Protein AF-A0A431PQR9-F1 (afdb_monomer_lite)

Structure (mmCIF, N/CA/C/O backbone):
data_AF-A0A431PQR9-F1
#
_entry.id   AF-A0A431PQR9-F1
#
loop_
_atom_site.group_PDB
_atom_site.id
_atom_site.type_symbol
_atom_site.label_atom_id
_atom_site.label_alt_id
_atom_site.label_comp_id
_atom_site.label_asym_id
_atom_site.label_entity_id
_atom_site.label_seq_id
_atom_site.pdbx_PDB_ins_code
_atom_site.Cartn_x
_atom_site.Cartn_y
_atom_site.Cartn_z
_atom_site.occupancy
_atom_site.B_iso_or_equiv
_atom_site.auth_seq_id
_atom_site.auth_comp_id
_atom_site.auth_asym_id
_atom_site.auth_atom_id
_atom_site.pdbx_PDB_model_num
ATOM 1 N N . MET A 1 1 ? 17.224 -11.923 0.685 1.00 78.19 1 MET A N 1
ATOM 2 C CA . MET A 1 1 ? 15.809 -12.115 1.080 1.00 78.19 1 MET A CA 1
ATOM 3 C C . MET A 1 1 ? 15.111 -10.813 1.488 1.00 78.19 1 MET A C 1
ATOM 5 O O . MET A 1 1 ? 14.145 -10.466 0.835 1.00 78.19 1 MET A O 1
ATOM 9 N N . LEU A 1 2 ? 15.598 -10.041 2.477 1.00 83.44 2 LEU A N 1
ATOM 10 C CA . LEU A 1 2 ? 14.930 -8.795 2.924 1.00 83.44 2 LEU A CA 1
ATOM 11 C C . LEU A 1 2 ? 14.709 -7.753 1.807 1.00 83.44 2 LEU A C 1
ATOM 13 O O . LEU A 1 2 ? 13.657 -7.136 1.757 1.00 83.44 2 LEU A O 1
ATOM 17 N N . HIS A 1 3 ? 15.666 -7.594 0.889 1.00 86.06 3 HIS A N 1
ATOM 18 C CA . HIS A 1 3 ? 15.513 -6.704 -0.270 1.00 86.06 3 HIS A CA 1
ATOM 19 C C . HIS A 1 3 ? 14.379 -7.126 -1.215 1.00 86.06 3 HIS A C 1
ATOM 21 O O . HIS A 1 3 ? 13.658 -6.266 -1.702 1.00 86.06 3 HIS A O 1
ATOM 27 N N . ALA A 1 4 ? 14.196 -8.432 -1.431 1.00 89.81 4 ALA A N 1
ATOM 28 C CA . ALA A 1 4 ? 13.108 -8.952 -2.257 1.00 89.81 4 ALA A CA 1
ATOM 29 C C . ALA A 1 4 ? 11.743 -8.727 -1.587 1.00 89.81 4 ALA A C 1
ATOM 31 O O . ALA A 1 4 ? 10.800 -8.337 -2.257 1.00 89.81 4 ALA A O 1
ATOM 32 N N . LEU A 1 5 ? 11.665 -8.882 -0.258 1.00 90.06 5 LEU A N 1
ATOM 33 C CA . LEU A 1 5 ? 10.450 -8.582 0.511 1.00 90.06 5 LEU A CA 1
ATOM 34 C C . LEU A 1 5 ? 10.083 -7.092 0.464 1.00 90.06 5 LEU A C 1
ATOM 36 O O . LEU A 1 5 ? 8.912 -6.751 0.378 1.00 90.06 5 LEU A O 1
ATOM 40 N N . ILE A 1 6 ? 11.079 -6.201 0.503 1.00 91.00 6 ILE A N 1
ATOM 41 C CA . ILE A 1 6 ? 10.856 -4.755 0.362 1.00 91.00 6 ILE A CA 1
ATOM 42 C C . ILE A 1 6 ? 10.348 -4.428 -1.047 1.00 91.00 6 ILE A C 1
ATOM 44 O O . ILE A 1 6 ? 9.380 -3.688 -1.173 1.00 91.00 6 ILE A O 1
ATOM 48 N N . ALA A 1 7 ? 10.962 -4.994 -2.090 1.00 92.69 7 ALA A N 1
ATOM 49 C CA . ALA A 1 7 ? 10.537 -4.769 -3.472 1.00 92.69 7 ALA A CA 1
ATOM 50 C C . ALA A 1 7 ? 9.108 -5.280 -3.734 1.00 92.69 7 ALA A C 1
ATOM 52 O O . ALA A 1 7 ? 8.312 -4.584 -4.360 1.00 92.69 7 ALA A O 1
ATOM 53 N N . ASP A 1 8 ? 8.757 -6.454 -3.204 1.00 93.50 8 ASP A N 1
ATOM 54 C CA . ASP A 1 8 ? 7.396 -6.996 -3.282 1.00 93.50 8 ASP A CA 1
ATOM 55 C C . ASP A 1 8 ? 6.378 -6.106 -2.548 1.00 93.50 8 ASP A C 1
ATOM 57 O O . ASP A 1 8 ? 5.346 -5.728 -3.106 1.00 93.50 8 ASP A O 1
ATOM 61 N N . ALA A 1 9 ? 6.697 -5.679 -1.321 1.00 92.69 9 ALA A N 1
ATOM 62 C CA . ALA A 1 9 ? 5.842 -4.773 -0.555 1.00 92.69 9 ALA A CA 1
ATOM 63 C C . ALA A 1 9 ? 5.673 -3.402 -1.240 1.00 92.69 9 ALA A C 1
ATOM 65 O O . ALA A 1 9 ? 4.589 -2.819 -1.184 1.00 92.69 9 ALA A O 1
ATOM 66 N N . GLN A 1 10 ? 6.708 -2.899 -1.921 1.00 94.06 10 GLN A N 1
ATOM 67 C CA . GLN A 1 10 ? 6.631 -1.684 -2.739 1.00 94.06 10 GLN A CA 1
ATOM 68 C C . GLN A 1 10 ? 5.687 -1.866 -3.930 1.00 94.06 10 GLN A C 1
ATOM 70 O O . GLN A 1 10 ? 4.780 -1.055 -4.105 1.00 94.06 10 GLN A O 1
ATOM 75 N N . ALA A 1 11 ? 5.823 -2.959 -4.686 1.00 96.44 11 ALA A N 1
ATOM 76 C CA . ALA A 1 11 ? 4.937 -3.254 -5.811 1.00 96.44 11 ALA A CA 1
ATOM 77 C C . ALA A 1 11 ? 3.467 -3.371 -5.369 1.00 96.44 11 ALA A C 1
ATOM 79 O O . ALA A 1 11 ? 2.573 -2.800 -5.997 1.00 96.44 11 ALA A O 1
ATOM 80 N N . ARG A 1 12 ? 3.212 -4.041 -4.237 1.00 95.50 12 ARG A N 1
ATOM 81 C CA . ARG A 1 12 ? 1.873 -4.146 -3.634 1.00 95.50 12 ARG A CA 1
ATOM 82 C C . ARG A 1 12 ? 1.317 -2.785 -3.208 1.00 95.50 12 ARG A C 1
ATOM 84 O O . ARG A 1 12 ? 0.118 -2.546 -3.351 1.00 95.50 12 ARG A O 1
ATOM 91 N N . LEU A 1 13 ? 2.162 -1.894 -2.684 1.00 95.81 13 LEU A N 1
ATOM 92 C CA . LEU A 1 13 ? 1.751 -0.546 -2.287 1.00 95.81 13 LEU A CA 1
ATOM 93 C C . LEU A 1 13 ? 1.395 0.311 -3.503 1.00 95.81 13 LEU A C 1
ATOM 95 O O . LEU A 1 13 ? 0.397 1.033 -3.474 1.00 95.81 13 LEU A O 1
ATOM 99 N N . ASP A 1 14 ? 2.195 0.232 -4.561 1.00 97.00 14 ASP A N 1
ATOM 100 C CA . ASP A 1 14 ? 1.959 0.976 -5.795 1.00 97.00 14 ASP A CA 1
ATOM 101 C C . ASP A 1 14 ? 0.670 0.523 -6.478 1.00 97.00 14 ASP A C 1
ATOM 103 O O . ASP A 1 14 ? -0.120 1.358 -6.925 1.00 97.00 14 ASP A O 1
ATOM 107 N N . GLU A 1 15 ? 0.398 -0.781 -6.474 1.00 96.62 15 GLU A N 1
ATOM 108 C CA . GLU A 1 15 ? -0.862 -1.316 -6.978 1.00 96.62 15 GLU A CA 1
ATOM 109 C C . GLU A 1 15 ? -2.059 -0.868 -6.128 1.00 96.62 15 GLU A C 1
ATOM 111 O O . GLU A 1 15 ? -3.042 -0.356 -6.665 1.00 96.62 15 GLU A O 1
ATOM 116 N N . ALA A 1 16 ? -1.959 -0.938 -4.796 1.00 95.25 16 ALA A N 1
ATOM 117 C CA . ALA A 1 16 ? -3.018 -0.453 -3.910 1.00 95.25 16 ALA A CA 1
ATOM 118 C C . ALA A 1 16 ? -3.304 1.048 -4.111 1.00 95.25 16 ALA A C 1
ATOM 120 O O . ALA A 1 16 ? -4.458 1.475 -4.096 1.00 95.25 16 ALA A O 1
ATOM 121 N N . ARG A 1 17 ? -2.266 1.861 -4.347 1.00 95.69 17 ARG A N 1
ATOM 122 C CA . ARG A 1 17 ? -2.406 3.294 -4.659 1.00 95.69 17 ARG A CA 1
ATOM 123 C C . ARG A 1 17 ? -3.060 3.533 -6.013 1.00 95.69 17 ARG A C 1
ATOM 125 O O . ARG A 1 17 ? -3.850 4.468 -6.139 1.00 95.69 17 ARG A O 1
ATOM 132 N N . ARG A 1 18 ? -2.734 2.717 -7.018 1.00 96.38 18 ARG A N 1
ATOM 133 C CA . ARG A 1 18 ? -3.345 2.792 -8.349 1.00 96.38 18 ARG A CA 1
ATOM 134 C C . ARG A 1 18 ? -4.840 2.497 -8.265 1.00 96.38 18 ARG A C 1
ATOM 136 O O . ARG A 1 18 ? -5.629 3.311 -8.732 1.00 96.38 18 ARG A O 1
ATOM 143 N N . GLN A 1 19 ? -5.212 1.402 -7.603 1.00 95.06 19 GLN A N 1
ATOM 144 C CA . GLN A 1 19 ? -6.608 1.014 -7.374 1.00 95.06 19 GLN A CA 1
ATOM 145 C C . GLN A 1 19 ? -7.371 2.102 -6.620 1.00 95.06 19 GLN A C 1
ATOM 147 O O . GLN A 1 19 ? -8.430 2.529 -7.068 1.00 95.06 19 GLN A O 1
ATOM 152 N N . LEU A 1 20 ? -6.788 2.630 -5.540 1.00 95.38 20 LEU A N 1
ATOM 153 C CA . LEU A 1 20 ? -7.386 3.724 -4.782 1.00 95.38 20 LEU A CA 1
ATOM 154 C C . LEU A 1 20 ? -7.611 4.973 -5.644 1.00 95.38 20 LEU A C 1
ATOM 156 O O . LEU A 1 20 ? -8.652 5.609 -5.534 1.00 95.38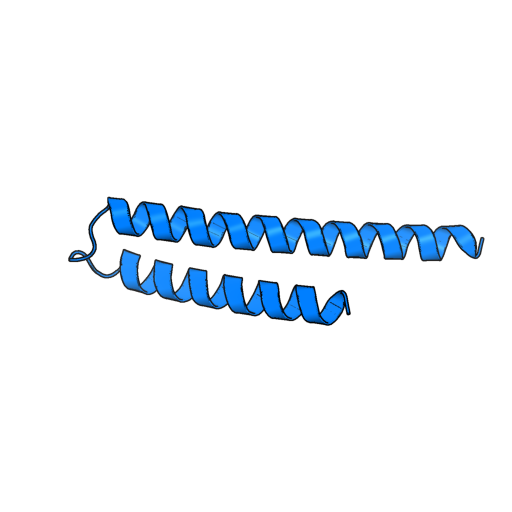 20 LEU A O 1
ATOM 160 N N . ARG A 1 21 ? -6.641 5.347 -6.488 1.00 95.75 21 ARG A N 1
ATOM 161 C CA . ARG A 1 21 ? -6.765 6.522 -7.361 1.00 95.75 21 ARG A CA 1
ATOM 162 C C . ARG A 1 21 ? -7.888 6.341 -8.380 1.00 95.75 21 ARG A C 1
ATOM 164 O O . ARG A 1 21 ? -8.648 7.279 -8.582 1.00 95.75 21 ARG A O 1
ATOM 171 N N . LEU A 1 22 ? -7.977 5.166 -9.000 1.00 95.94 22 LEU A N 1
ATOM 172 C CA . LEU A 1 22 ? -9.043 4.853 -9.953 1.00 95.94 22 LEU A CA 1
ATOM 173 C C . LEU A 1 22 ? -10.413 4.881 -9.270 1.00 95.94 22 LEU A C 1
ATOM 175 O O . LEU A 1 22 ? -11.321 5.537 -9.767 1.00 95.94 22 LEU A O 1
ATOM 179 N N . ALA A 1 23 ? -10.530 4.246 -8.103 1.00 94.44 23 ALA A N 1
ATOM 180 C CA . ALA A 1 23 ? -11.762 4.230 -7.327 1.00 94.44 23 ALA A CA 1
ATOM 181 C C . ALA A 1 23 ? -12.172 5.639 -6.873 1.00 94.44 23 ALA A C 1
ATOM 183 O O . ALA A 1 23 ? -13.320 6.020 -7.025 1.00 94.44 23 ALA A O 1
ATOM 184 N N . ALA A 1 24 ? -11.234 6.458 -6.385 1.00 93.56 24 ALA A N 1
ATOM 185 C CA . ALA A 1 24 ? -11.528 7.813 -5.906 1.00 93.56 24 ALA A CA 1
ATOM 186 C C . ALA A 1 24 ? -11.968 8.784 -7.016 1.00 93.56 24 ALA A C 1
ATOM 188 O O . ALA A 1 24 ? -12.497 9.851 -6.718 1.00 93.56 24 ALA A O 1
ATOM 189 N N . MET A 1 25 ? -11.704 8.445 -8.280 1.00 95.81 25 MET A N 1
ATOM 190 C CA . MET A 1 25 ? -12.170 9.193 -9.450 1.00 95.81 25 MET A CA 1
ATOM 191 C C . MET A 1 25 ? -13.488 8.642 -10.012 1.00 95.81 25 MET A C 1
ATOM 193 O O . MET A 1 25 ? -14.085 9.287 -10.871 1.00 95.81 25 MET A O 1
ATOM 197 N N . ASN A 1 26 ? -13.932 7.469 -9.551 1.00 94.69 26 ASN A N 1
ATOM 198 C CA . ASN A 1 26 ? -15.171 6.837 -9.975 1.00 94.69 26 ASN A CA 1
ATOM 199 C C . ASN A 1 26 ? -16.259 7.039 -8.911 1.00 94.69 26 ASN A C 1
ATOM 201 O O . ASN A 1 26 ? -16.247 6.385 -7.873 1.00 94.69 26 ASN A O 1
ATOM 205 N N . PHE A 1 27 ? -17.218 7.918 -9.192 1.00 91.62 27 PHE A N 1
ATOM 206 C CA . PHE A 1 27 ? -18.326 8.218 -8.279 1.00 91.62 27 PHE A CA 1
ATOM 207 C C . PHE A 1 27 ? -19.342 7.073 -8.141 1.00 91.62 27 PHE A C 1
ATOM 209 O O . PHE A 1 27 ? -20.177 7.125 -7.243 1.00 91.62 27 PHE A O 1
ATOM 216 N N . ASP A 1 28 ? -19.260 6.042 -8.989 1.00 96.50 28 ASP A N 1
ATOM 217 C CA . ASP A 1 28 ? -20.077 4.831 -8.863 1.00 96.50 28 ASP A CA 1
ATOM 218 C C . ASP A 1 28 ? -19.535 3.866 -7.794 1.00 96.50 28 ASP A C 1
ATOM 220 O O . ASP A 1 28 ? -20.206 2.897 -7.438 1.00 96.50 28 ASP A O 1
ATOM 224 N N . VAL A 1 29 ? -18.317 4.099 -7.287 1.00 94.88 29 VAL A N 1
ATOM 225 C CA . VAL A 1 29 ? -17.734 3.297 -6.206 1.00 94.88 29 VAL A CA 1
ATOM 226 C C . VAL A 1 29 ? -18.297 3.777 -4.866 1.00 94.88 29 VAL A C 1
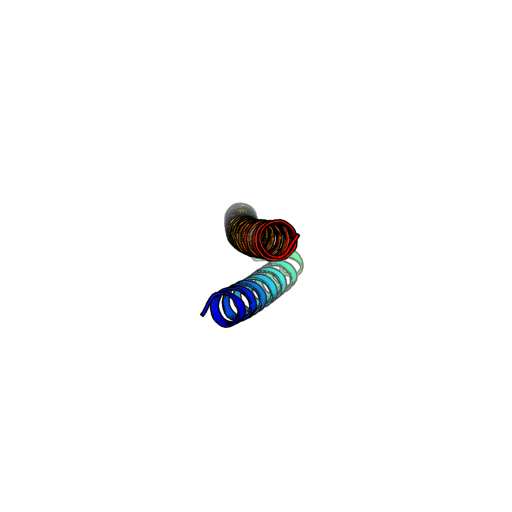ATOM 228 O O . VAL A 1 29 ? -18.133 4.954 -4.537 1.00 94.88 29 VAL A O 1
ATOM 231 N N . PRO A 1 30 ? -18.912 2.891 -4.061 1.00 96.44 30 PRO A N 1
ATOM 232 C CA . PRO A 1 30 ? -19.409 3.250 -2.739 1.00 96.44 30 PRO A CA 1
ATOM 233 C C . PRO A 1 30 ? -18.302 3.753 -1.807 1.00 96.44 30 PRO A C 1
ATOM 235 O O . PRO A 1 30 ? -17.157 3.288 -1.845 1.00 96.44 30 PRO A O 1
ATOM 238 N N . ASP A 1 31 ? -18.667 4.653 -0.898 1.00 94.38 31 ASP A N 1
ATOM 239 C CA . ASP A 1 31 ? -17.739 5.206 0.089 1.00 94.38 31 ASP A CA 1
ATOM 240 C C . ASP A 1 31 ? -17.135 4.116 0.989 1.00 94.3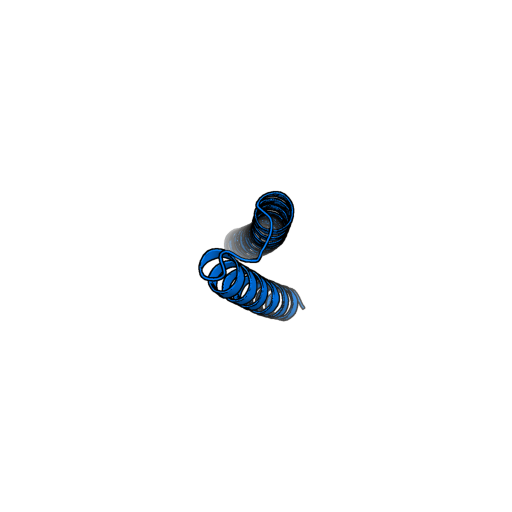8 31 ASP A C 1
ATOM 242 O O . ASP A 1 31 ? -15.953 4.190 1.341 1.00 94.38 31 ASP A O 1
ATOM 246 N N . GLU A 1 32 ? -17.896 3.072 1.328 1.00 96.50 32 GLU A N 1
ATOM 247 C CA . GLU A 1 32 ? -17.394 1.925 2.087 1.00 96.50 32 GLU A CA 1
ATOM 248 C C . GLU A 1 32 ? -16.244 1.220 1.357 1.00 96.50 32 GLU A C 1
ATOM 250 O O . GLU A 1 32 ? -15.198 0.957 1.955 1.00 96.50 32 GLU A O 1
ATOM 255 N N . GLU A 1 33 ? -16.385 0.985 0.052 1.00 94.69 33 GLU A N 1
ATOM 256 C CA . GLU A 1 33 ? -15.351 0.344 -0.764 1.00 94.69 33 GLU A CA 1
ATOM 257 C C . GLU A 1 33 ? -14.099 1.235 -0.866 1.00 94.69 33 GLU A C 1
ATOM 259 O O . GLU A 1 33 ? -12.963 0.763 -0.741 1.00 94.69 33 GLU A O 1
ATOM 264 N N . LEU A 1 34 ? -14.279 2.557 -0.977 1.00 95.88 34 LEU A N 1
ATOM 265 C CA . LEU A 1 34 ? -13.169 3.510 -0.899 1.00 95.88 34 LEU A CA 1
ATOM 266 C C . LEU A 1 34 ? -12.438 3.443 0.446 1.00 95.88 34 LEU A C 1
ATOM 268 O O . LEU A 1 34 ? -11.203 3.506 0.484 1.00 95.88 34 LEU A O 1
ATOM 272 N N . LEU A 1 35 ? -13.167 3.327 1.556 1.00 96.38 35 LEU A N 1
ATOM 273 C CA . LEU A 1 35 ? -12.580 3.207 2.889 1.00 96.38 35 LEU A CA 1
ATOM 274 C C . LEU A 1 35 ? -11.803 1.897 3.053 1.00 96.38 35 LEU A C 1
ATOM 276 O O . LEU A 1 35 ? -10.695 1.916 3.603 1.00 96.38 35 LEU A O 1
ATOM 280 N N . GLU A 1 36 ? -12.312 0.788 2.523 1.00 96.19 36 GLU A N 1
ATOM 281 C CA . GLU A 1 36 ? -11.611 -0.498 2.517 1.00 96.19 36 GLU A CA 1
ATOM 282 C C . GLU A 1 36 ? -10.306 -0.435 1.716 1.00 96.19 36 GLU A C 1
ATOM 284 O O . GLU A 1 36 ? -9.247 -0.854 2.202 1.00 96.19 36 GLU A O 1
ATOM 289 N N . LEU A 1 37 ? -10.331 0.169 0.524 1.00 95.44 37 LEU A N 1
ATOM 290 C CA . LEU A 1 37 ? -9.131 0.372 -0.290 1.00 95.44 37 LEU A CA 1
ATOM 291 C C . LEU A 1 37 ? -8.098 1.256 0.426 1.00 95.44 37 LEU A C 1
ATOM 293 O O . LEU A 1 37 ? -6.895 0.969 0.380 1.00 95.44 37 LEU A O 1
ATOM 297 N N . ARG A 1 38 ? -8.539 2.293 1.155 1.00 95.44 38 ARG A N 1
ATOM 298 C CA . ARG A 1 38 ? -7.652 3.127 1.991 1.00 95.44 38 ARG A CA 1
ATOM 299 C C . ARG A 1 38 ? -7.028 2.322 3.124 1.00 95.44 38 ARG A C 1
ATOM 301 O O . ARG A 1 38 ? -5.821 2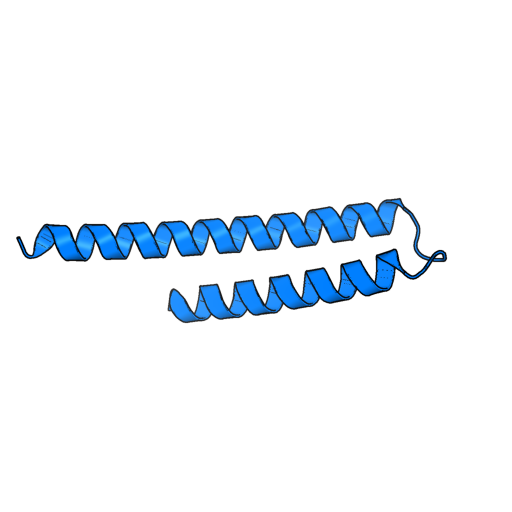.435 3.355 1.00 95.44 38 ARG A O 1
ATOM 308 N N . ALA A 1 39 ? -7.820 1.508 3.818 1.00 96.44 39 ALA A N 1
ATOM 309 C CA . ALA A 1 39 ? -7.332 0.647 4.890 1.00 96.44 39 ALA A CA 1
ATOM 310 C C . ALA A 1 39 ? -6.296 -0.358 4.362 1.00 96.44 39 ALA A C 1
ATOM 312 O O . ALA A 1 39 ? -5.214 -0.500 4.940 1.00 96.44 39 ALA A O 1
ATOM 313 N N . LYS A 1 40 ? -6.568 -0.976 3.208 1.00 94.38 40 LYS A N 1
ATOM 314 C CA . LYS A 1 40 ? -5.650 -1.896 2.527 1.00 94.38 40 LYS A CA 1
ATOM 315 C C . LYS A 1 40 ? -4.328 -1.216 2.170 1.00 94.38 40 LYS A C 1
ATOM 317 O O . LYS A 1 40 ? -3.268 -1.725 2.534 1.00 94.38 40 LYS A O 1
ATOM 322 N N . ALA A 1 41 ? -4.369 -0.045 1.532 1.00 94.88 41 ALA A N 1
ATOM 323 C CA . ALA A 1 41 ? -3.163 0.712 1.190 1.00 94.88 41 ALA A CA 1
ATOM 324 C C . ALA A 1 41 ? -2.346 1.097 2.438 1.00 94.88 41 ALA A C 1
ATOM 326 O O . ALA A 1 41 ? -1.117 0.988 2.443 1.00 94.88 41 ALA A O 1
ATOM 327 N N . ARG A 1 42 ? -3.020 1.491 3.527 1.00 96.12 42 ARG A N 1
ATOM 328 C CA . ARG A 1 42 ? -2.370 1.823 4.803 1.00 96.12 42 ARG A CA 1
ATOM 329 C C . ARG A 1 42 ? -1.688 0.616 5.445 1.00 96.12 42 ARG A C 1
ATOM 331 O O . ARG A 1 42 ? -0.581 0.757 5.962 1.00 96.12 42 ARG A O 1
ATOM 338 N N . ASN A 1 43 ? -2.302 -0.561 5.386 1.00 95.69 43 ASN A N 1
ATOM 339 C CA . ASN A 1 43 ? -1.710 -1.787 5.921 1.00 95.69 43 ASN A CA 1
ATOM 340 C C . ASN A 1 43 ? -0.425 -2.168 5.178 1.00 95.69 43 ASN A C 1
ATOM 342 O O . ASN A 1 43 ? 0.592 -2.426 5.821 1.00 95.69 43 ASN A O 1
ATOM 346 N N . VAL A 1 44 ? -0.432 -2.110 3.842 1.00 93.44 44 VAL A N 1
ATOM 347 C CA . VAL A 1 44 ? 0.768 -2.397 3.036 1.00 93.44 44 VAL A CA 1
ATOM 348 C C . VAL A 1 44 ? 1.869 -1.362 3.292 1.00 93.44 44 VAL A C 1
ATOM 350 O O . VAL A 1 44 ? 3.040 -1.715 3.411 1.00 93.44 44 VAL A O 1
ATOM 353 N N . TYR A 1 45 ? 1.511 -0.086 3.459 1.00 94.69 45 T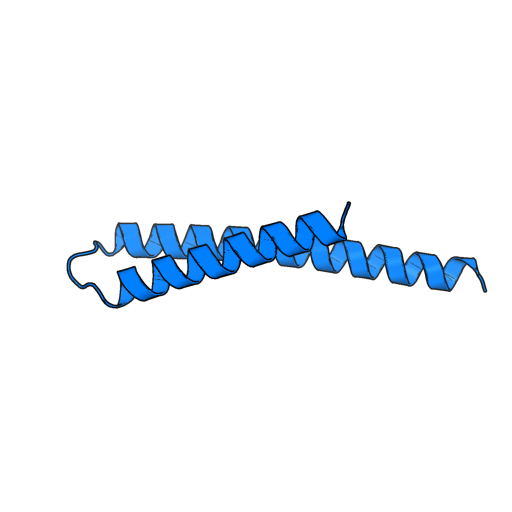YR A N 1
ATOM 354 C CA . TYR A 1 45 ? 2.476 0.948 3.839 1.00 94.69 45 TYR A CA 1
ATOM 355 C C . TYR A 1 45 ? 3.131 0.662 5.200 1.00 94.69 45 TYR A C 1
ATOM 357 O O . TYR A 1 45 ? 4.348 0.781 5.340 1.00 94.69 45 TYR A O 1
ATOM 365 N N . ASN A 1 46 ? 2.344 0.254 6.199 1.00 96.12 46 ASN A N 1
ATOM 366 C CA . ASN A 1 46 ? 2.866 -0.099 7.519 1.00 96.12 46 ASN A CA 1
ATOM 367 C C . ASN A 1 46 ? 3.805 -1.316 7.456 1.00 96.12 46 ASN A C 1
ATOM 369 O O . ASN A 1 46 ? 4.839 -1.326 8.127 1.00 96.12 46 ASN A O 1
ATOM 373 N N . GLU A 1 47 ? 3.468 -2.318 6.639 1.00 93.44 47 GLU A N 1
ATOM 374 C CA . GLU A 1 47 ? 4.304 -3.497 6.380 1.00 93.44 47 GLU A CA 1
ATOM 375 C C . GLU A 1 47 ? 5.656 -3.088 5.775 1.00 93.44 47 GLU A C 1
ATOM 377 O O . GLU A 1 47 ? 6.711 -3.450 6.305 1.00 93.44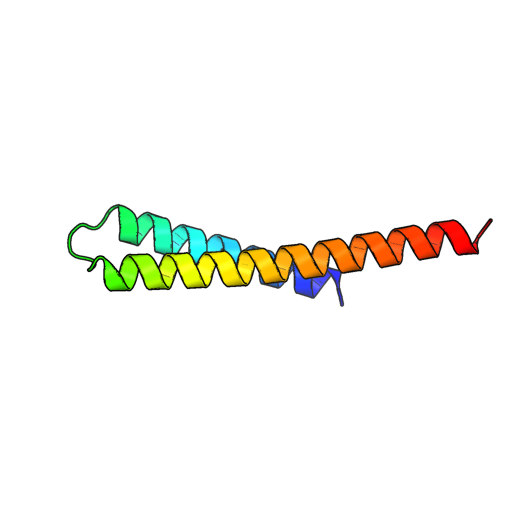 47 GLU A O 1
ATOM 382 N N . LEU A 1 48 ? 5.639 -2.248 4.735 1.00 93.12 48 LEU A N 1
ATOM 383 C CA . LEU A 1 48 ? 6.849 -1.715 4.109 1.00 93.12 48 LEU A CA 1
ATOM 384 C C . LEU A 1 48 ? 7.705 -0.921 5.109 1.00 93.12 48 LEU A C 1
ATOM 386 O O . LEU A 1 48 ? 8.904 -1.170 5.238 1.00 93.12 48 LEU A O 1
ATOM 390 N N . ALA A 1 49 ? 7.087 -0.033 5.891 1.00 92.25 49 ALA A N 1
ATOM 391 C CA . ALA A 1 49 ? 7.784 0.753 6.907 1.00 92.25 49 ALA A CA 1
ATOM 392 C C . ALA A 1 49 ? 8.440 -0.132 7.985 1.00 92.25 49 ALA A C 1
ATOM 394 O O . ALA A 1 49 ? 9.531 0.174 8.476 1.00 92.25 49 ALA A O 1
ATOM 395 N N . ALA A 1 50 ? 7.807 -1.248 8.359 1.00 93.56 50 ALA A N 1
ATOM 396 C CA . ALA A 1 50 ? 8.385 -2.215 9.287 1.00 93.56 50 ALA A CA 1
ATOM 397 C C . ALA A 1 50 ? 9.600 -2.942 8.681 1.00 93.56 50 ALA A C 1
ATOM 399 O O . ALA A 1 50 ? 10.619 -3.113 9.364 1.00 93.56 50 ALA A O 1
ATOM 400 N N . LEU A 1 51 ? 9.526 -3.325 7.402 1.00 91.06 51 LEU A N 1
ATOM 401 C CA . LEU A 1 51 ? 10.639 -3.942 6.673 1.00 91.06 51 LEU A CA 1
ATOM 402 C C . LEU A 1 51 ? 11.831 -2.983 6.536 1.00 91.06 51 LEU A C 1
ATOM 404 O O . LEU A 1 51 ? 12.970 -3.385 6.798 1.00 91.06 51 LEU A O 1
ATOM 408 N N . ASP A 1 52 ? 11.579 -1.710 6.232 1.00 87.50 52 ASP A N 1
ATOM 409 C CA . ASP A 1 52 ? 12.617 -0.678 6.144 1.00 87.50 52 ASP A CA 1
ATOM 410 C C . ASP A 1 52 ? 13.288 -0.424 7.498 1.00 87.50 52 ASP A C 1
ATOM 412 O O . ASP A 1 52 ? 14.518 -0.411 7.598 1.00 87.50 52 ASP A O 1
ATOM 416 N N . ARG A 1 53 ? 12.512 -0.336 8.587 1.00 90.12 53 ARG A N 1
ATOM 417 C CA . ARG A 1 53 ? 13.068 -0.243 9.950 1.00 90.12 53 ARG A CA 1
ATOM 418 C C . ARG A 1 53 ? 13.942 -1.450 10.291 1.00 90.12 53 ARG A C 1
ATOM 420 O O . ARG A 1 53 ? 14.996 -1.293 10.909 1.00 90.12 53 ARG A O 1
ATOM 427 N N . LYS A 1 54 ? 13.536 -2.658 9.888 1.00 87.31 54 LYS A N 1
ATOM 428 C CA . LYS A 1 54 ? 14.320 -3.886 10.099 1.00 87.31 54 LYS A CA 1
ATOM 429 C C . LYS A 1 54 ? 15.635 -3.859 9.313 1.00 87.31 54 LYS A C 1
ATOM 431 O O . LYS A 1 54 ? 16.666 -4.266 9.853 1.00 87.31 54 LYS A O 1
ATOM 436 N N . LYS A 1 55 ? 15.620 -3.342 8.080 1.00 85.50 55 LYS A N 1
ATOM 437 C CA . LYS A 1 55 ? 16.824 -3.132 7.260 1.00 85.50 55 LYS A CA 1
ATOM 438 C C . LYS A 1 55 ? 17.790 -2.155 7.930 1.00 85.50 55 LYS A C 1
ATOM 440 O O . LYS A 1 55 ? 18.966 -2.483 8.069 1.00 85.50 55 LYS A O 1
ATOM 445 N N . LEU A 1 56 ? 17.290 -1.009 8.397 1.00 82.94 56 LEU A N 1
ATOM 446 C CA . LEU A 1 56 ? 18.093 0.018 9.071 1.00 82.94 56 LEU A CA 1
ATOM 447 C C . LEU A 1 56 ? 18.744 -0.506 10.352 1.00 82.94 56 LEU A C 1
ATOM 449 O O . LEU A 1 56 ? 19.949 -0.350 10.529 1.00 82.94 56 LEU A O 1
ATOM 453 N N . LYS A 1 57 ? 17.977 -1.197 11.208 1.00 81.88 57 LYS A N 1
ATOM 454 C CA . LYS A 1 57 ? 18.517 -1.827 12.422 1.00 81.88 57 LYS A CA 1
ATOM 455 C C . LYS A 1 57 ? 19.639 -2.806 12.082 1.00 81.88 57 LYS A C 1
ATOM 457 O O . LYS A 1 57 ? 20.714 -2.721 12.662 1.00 81.88 57 LYS A O 1
ATOM 462 N N . LYS A 1 58 ? 19.426 -3.703 11.111 1.00 75.19 58 LYS A N 1
ATOM 463 C CA . LYS A 1 58 ? 20.451 -4.675 10.701 1.00 75.19 58 LYS A CA 1
ATOM 464 C C . LYS A 1 58 ? 21.707 -3.997 10.137 1.00 75.19 58 LYS A C 1
ATOM 466 O O . LYS A 1 58 ? 22.805 -4.468 10.412 1.00 75.19 58 LYS A O 1
ATOM 471 N N . GLY A 1 59 ? 21.549 -2.905 9.388 1.00 71.50 59 GLY A N 1
ATOM 472 C CA . GLY A 1 59 ? 22.667 -2.097 8.900 1.00 71.50 59 GLY A CA 1
ATOM 473 C C . GLY A 1 59 ? 23.473 -1.484 10.044 1.00 71.50 59 GLY A C 1
ATOM 474 O O . GLY A 1 59 ? 24.680 -1.687 10.112 1.00 71.50 59 GLY A O 1
ATOM 475 N N . LEU A 1 60 ? 22.802 -0.824 10.992 1.00 73.31 60 LEU A N 1
ATOM 476 C CA . LEU A 1 60 ? 23.445 -0.175 12.138 1.00 73.31 60 LEU A CA 1
ATOM 477 C C . LEU A 1 60 ? 24.202 -1.169 13.037 1.00 73.31 60 LEU A C 1
ATOM 479 O O . LEU A 1 60 ? 25.346 -0.916 13.401 1.00 73.31 60 LEU A O 1
ATOM 483 N N . PHE A 1 61 ? 23.611 -2.332 13.337 1.00 69.81 61 PHE A N 1
ATOM 484 C CA . PHE A 1 61 ? 24.294 -3.391 14.095 1.00 69.81 61 PHE A CA 1
ATOM 485 C C . PHE A 1 61 ? 25.480 -4.008 13.340 1.00 69.81 61 PHE A C 1
ATOM 487 O O . PHE A 1 61 ? 26.398 -4.519 13.975 1.00 69.81 61 PHE A O 1
ATOM 494 N N . GLY A 1 62 ? 25.475 -3.977 12.005 1.00 61.59 62 GLY A N 1
ATOM 495 C CA . GLY A 1 62 ? 26.615 -4.407 11.195 1.00 61.59 62 GLY A CA 1
ATOM 496 C C . GLY A 1 62 ? 27.798 -3.446 11.306 1.00 61.59 62 GLY A C 1
ATOM 497 O O . GLY A 1 62 ? 28.926 -3.894 11.479 1.00 61.59 62 GLY A O 1
ATOM 498 N N . PHE A 1 63 ? 27.533 -2.136 11.280 1.00 63.22 63 PHE A N 1
ATOM 499 C CA . PHE A 1 63 ? 28.566 -1.111 11.455 1.00 63.22 63 PHE A CA 1
ATOM 500 C C . PHE A 1 63 ? 29.159 -1.102 12.870 1.00 63.22 63 PHE A C 1
ATOM 502 O O . PHE A 1 63 ? 30.364 -0.940 13.014 1.00 63.22 63 PHE A O 1
ATOM 509 N N . LEU A 1 64 ? 28.349 -1.337 13.909 1.00 65.75 64 LEU A N 1
ATOM 510 C CA . LEU A 1 64 ? 28.825 -1.312 15.299 1.00 65.75 64 LEU A CA 1
ATOM 511 C C . LEU A 1 64 ? 29.678 -2.529 15.704 1.00 65.75 64 LEU A C 1
ATOM 513 O O . LEU A 1 64 ? 30.344 -2.478 16.726 1.00 65.75 64 LEU A O 1
ATOM 517 N N . LYS A 1 65 ? 29.628 -3.639 14.953 1.00 55.34 65 LYS A N 1
ATOM 518 C CA . LYS A 1 65 ? 30.323 -4.897 15.298 1.00 55.34 65 LYS A CA 1
ATOM 519 C C . LYS A 1 65 ? 31.733 -5.007 14.698 1.00 55.34 65 LYS A C 1
ATOM 521 O O . LYS A 1 65 ? 32.430 -5.978 14.967 1.00 55.34 65 LYS A O 1
ATOM 526 N N . ILE A 1 66 ? 32.105 -4.057 13.842 1.00 58.28 66 ILE A N 1
ATOM 527 C CA . ILE A 1 66 ? 33.416 -3.974 13.177 1.00 58.28 66 ILE A CA 1
ATOM 528 C C . ILE A 1 66 ? 34.307 -2.900 13.844 1.00 58.28 66 ILE A C 1
ATOM 530 O O . ILE A 1 66 ? 35.477 -2.780 13.493 1.00 58.28 66 ILE A O 1
ATOM 534 N N . GLY A 1 67 ? 33.770 -2.143 14.809 1.00 46.91 67 GLY A N 1
ATOM 535 C CA . GLY A 1 67 ? 34.512 -1.184 15.636 1.00 46.91 67 GLY A CA 1
ATOM 536 C C . GLY A 1 67 ? 34.964 -1.767 16.965 1.00 46.91 67 GLY A C 1
ATOM 537 O O . GLY A 1 67 ? 34.280 -2.691 17.461 1.00 46.91 67 GLY A O 1
#

pLDDT: mean 88.75, std 11.5, range [46.91, 97.0]

Secondary structure (DSSP, 8-state):
-HHHHHHHHHHHHHHHHHHHHHHHH-TTS-HHHHHHHHHHHHHHHHHHHHHHHHHHHHHHHHHHT--

Sequence (67 aa):
MLHALIADAQARLDEARRQLRLAAMNFDVPDEELLELRAKARNVYNELAALDRKKLKKGLFGFLKIG

Radius of gyration: 16.62 Å; chains: 1; bounding box: 55×21×26 Å

Foldseek 3Di:
DLVVVLVVLVVQLVVLVVVLVVLVVDPVRDPVNNVVSVVSSVVSVVVNVVSVVVVVVVVVVVVVVVD